Protein AF-A0A699H5B3-F1 (afdb_monomer_lite)

Sequence (79 aa):
MESKFVALAAAGNVATLAKAYSQMYNGKSRHLGVRHSMIRELIMNEAVSIEFMRLQQNLADHLTKGLARDLVIKSAEGM

Secondary structure (DSSP, 8-state):
----EEE-----SHHHHHHHH-S---S--TTTHHHHHHHHHHHHTTSEEE----GGG-HHHHHHS---HHHHHHHHTT-

pLDDT: mean 70.07, std 9.63, range [44.09, 85.75]

Foldseek 3Di:
DLPQDEDLDPCLDVVVVCLLPDPPDPCPDPVCNVVNVVSNVCVVVSSYDYDDDHPVPRVVNCVVDDHDPVVVVVVVVVD

Structure (mmCIF, N/CA/C/O backbone):
data_AF-A0A699H5B3-F1
#
_entry.id   AF-A0A699H5B3-F1
#
loop_
_atom_site.group_PDB
_atom_site.id
_atom_site.type_symbol
_atom_site.label_atom_id
_atom_site.label_alt_id
_atom_site.label_comp_id
_atom_site.label_asym_id
_atom_site.label_entity_id
_atom_site.label_seq_id
_atom_site.pdbx_PDB_ins_code
_atom_site.Cartn_x
_atom_site.Cartn_y
_atom_site.Cartn_z
_atom_site.occupancy
_atom_site.B_iso_or_equiv
_atom_site.auth_seq_id
_atom_site.auth_comp_id
_atom_site.auth_asym_id
_atom_site.auth_atom_id
_atom_site.pdbx_PDB_model_num
ATOM 1 N N . MET A 1 1 ? -3.037 -14.420 19.985 1.00 44.81 1 MET A N 1
ATOM 2 C CA . MET A 1 1 ? -1.943 -14.336 18.998 1.00 44.81 1 MET A CA 1
ATOM 3 C C . MET A 1 1 ? -2.552 -13.664 17.780 1.00 44.81 1 MET A C 1
ATOM 5 O O . MET A 1 1 ? -3.096 -14.342 16.924 1.00 44.81 1 MET A O 1
ATOM 9 N N . GLU A 1 2 ? -2.635 -12.334 17.795 1.00 44.09 2 GLU A N 1
ATOM 10 C CA . GLU A 1 2 ? -3.186 -11.599 16.655 1.00 44.09 2 GLU A CA 1
ATOM 11 C C . GLU A 1 2 ? -2.108 -11.512 15.582 1.00 44.09 2 GLU A C 1
ATOM 13 O O . GLU A 1 2 ? -1.204 -10.679 15.638 1.00 44.09 2 GLU A O 1
ATOM 18 N N . SER A 1 3 ? -2.150 -12.449 14.644 1.00 44.16 3 SER A N 1
ATOM 19 C CA . SER A 1 3 ? -1.301 -12.420 13.462 1.00 44.16 3 SER A CA 1
ATOM 20 C C . SER A 1 3 ? -1.820 -11.328 12.529 1.00 44.16 3 SER A C 1
ATOM 22 O O . SER A 1 3 ? -2.675 -11.579 11.684 1.00 44.16 3 SER A O 1
ATOM 24 N N . LYS A 1 4 ? -1.332 -10.096 12.704 1.00 49.47 4 LYS A N 1
ATOM 25 C CA . LYS A 1 4 ? -1.558 -9.013 11.741 1.00 49.47 4 LYS A CA 1
ATOM 26 C C . LYS A 1 4 ? -0.825 -9.366 10.446 1.00 49.47 4 LYS A C 1
ATOM 28 O O . LYS A 1 4 ? 0.389 -9.572 10.458 1.00 49.47 4 LYS A O 1
ATOM 33 N N . PHE A 1 5 ? -1.550 -9.470 9.334 1.00 49.34 5 PHE A N 1
ATOM 34 C CA . PHE A 1 5 ? -0.940 -9.727 8.033 1.00 49.34 5 PHE A CA 1
ATOM 35 C C . PHE A 1 5 ? -0.321 -8.421 7.524 1.00 49.34 5 PHE A C 1
ATOM 37 O O . PHE A 1 5 ? -1.020 -7.450 7.252 1.00 49.34 5 PHE A O 1
ATOM 44 N N . VAL A 1 6 ? 1.004 -8.353 7.404 1.00 51.53 6 VAL A N 1
ATOM 45 C CA . VAL A 1 6 ? 1.663 -7.195 6.781 1.00 51.53 6 VAL A CA 1
ATOM 46 C C . VAL A 1 6 ? 1.482 -7.323 5.273 1.00 51.53 6 VAL A C 1
ATOM 48 O O . VAL A 1 6 ? 2.050 -8.222 4.651 1.00 51.53 6 VAL A O 1
ATOM 51 N N . ALA A 1 7 ? 0.678 -6.451 4.664 1.00 53.56 7 ALA A N 1
ATOM 52 C CA . ALA A 1 7 ? 0.634 -6.392 3.211 1.00 53.56 7 ALA A CA 1
ATOM 53 C C . ALA A 1 7 ? 1.821 -5.556 2.742 1.00 53.56 7 ALA A C 1
ATOM 55 O O . ALA A 1 7 ? 1.868 -4.343 2.955 1.00 53.56 7 ALA A O 1
ATOM 56 N N . LEU A 1 8 ? 2.764 -6.205 2.057 1.00 51.22 8 LEU A N 1
ATOM 57 C CA . LEU A 1 8 ? 3.811 -5.523 1.306 1.00 51.22 8 LEU A CA 1
ATOM 58 C C . LEU A 1 8 ? 3.168 -4.836 0.096 1.00 51.22 8 LEU A C 1
ATOM 60 O O . LEU A 1 8 ? 3.157 -5.350 -1.023 1.00 51.22 8 LEU A O 1
ATOM 64 N N . ALA A 1 9 ? 2.560 -3.675 0.324 1.00 53.97 9 ALA A N 1
ATOM 65 C CA . ALA A 1 9 ? 2.126 -2.825 -0.763 1.00 53.97 9 ALA A CA 1
ATOM 66 C C . ALA A 1 9 ? 3.387 -2.258 -1.420 1.00 53.97 9 ALA A C 1
ATOM 68 O O . ALA A 1 9 ? 4.167 -1.560 -0.775 1.00 53.97 9 ALA A O 1
ATOM 69 N N .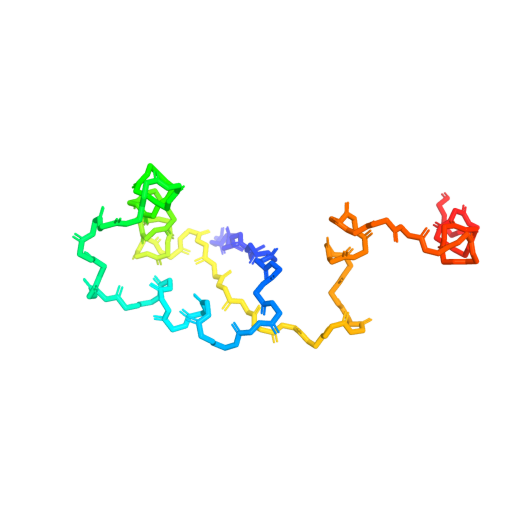 ALA A 1 10 ? 3.569 -2.514 -2.717 1.00 54.84 10 ALA A N 1
ATOM 70 C CA . ALA A 1 10 ? 4.616 -1.913 -3.542 1.00 54.84 10 ALA A CA 1
ATOM 71 C C . ALA A 1 10 ? 4.382 -0.404 -3.771 1.00 54.84 10 ALA A C 1
ATOM 73 O O . ALA A 1 10 ? 4.477 0.110 -4.886 1.00 54.84 10 ALA A O 1
ATOM 74 N N . ALA A 1 11 ? 4.025 0.329 -2.717 1.00 55.94 11 ALA A N 1
ATOM 75 C CA . ALA A 1 11 ? 3.899 1.768 -2.712 1.00 55.94 11 ALA A CA 1
ATOM 76 C C . ALA A 1 11 ? 5.306 2.367 -2.794 1.00 55.94 11 ALA A C 1
ATOM 78 O O . ALA A 1 11 ? 5.840 2.887 -1.822 1.00 55.94 11 ALA A O 1
ATOM 79 N N . GLY A 1 12 ? 5.898 2.345 -3.989 1.00 57.34 12 GLY A N 1
ATOM 80 C CA . GLY A 1 12 ? 7.157 3.032 -4.288 1.00 57.34 12 GLY A CA 1
ATOM 81 C C . GLY A 1 12 ? 7.083 4.558 -4.123 1.00 57.34 12 GLY A C 1
ATOM 82 O O . GLY A 1 12 ? 8.045 5.251 -4.430 1.00 57.34 12 GLY A O 1
ATOM 83 N N . ASN A 1 13 ? 5.947 5.095 -3.661 1.00 63.25 13 ASN A N 1
ATOM 84 C CA . ASN A 1 13 ? 5.719 6.507 -3.406 1.00 63.25 13 ASN A CA 1
ATOM 85 C C . ASN A 1 13 ? 4.829 6.704 -2.163 1.00 63.25 13 ASN A C 1
ATOM 87 O O . ASN A 1 13 ? 3.735 6.140 -2.067 1.00 63.25 13 ASN A O 1
ATOM 91 N N . VAL A 1 14 ? 5.269 7.589 -1.266 1.00 68.00 14 VAL A N 1
ATOM 92 C CA . VAL A 1 14 ? 4.549 8.070 -0.073 1.00 68.00 14 VAL A CA 1
ATOM 93 C C . VAL A 1 14 ? 3.141 8.582 -0.409 1.00 68.00 14 VAL A C 1
ATOM 95 O O . VAL A 1 14 ? 2.217 8.428 0.386 1.00 68.00 14 VAL A O 1
ATOM 98 N N . ALA A 1 15 ? 2.924 9.117 -1.614 1.00 71.56 15 ALA A N 1
ATOM 99 C CA . ALA A 1 15 ? 1.605 9.568 -2.061 1.00 71.56 15 ALA A CA 1
ATOM 100 C C . ALA A 1 15 ? 0.558 8.436 -2.127 1.00 71.56 15 ALA A C 1
ATOM 102 O O . ALA A 1 15 ? -0.631 8.676 -1.912 1.00 71.56 15 ALA A O 1
ATOM 103 N N . THR A 1 16 ? 0.978 7.202 -2.418 1.00 72.44 16 THR A N 1
ATOM 104 C CA . THR A 1 16 ? 0.083 6.035 -2.443 1.00 72.44 16 THR A CA 1
ATOM 105 C C . THR A 1 16 ? -0.290 5.606 -1.028 1.00 72.44 16 THR A C 1
ATOM 107 O O . THR A 1 16 ? -1.449 5.281 -0.778 1.00 72.44 16 THR A O 1
ATOM 110 N N . LEU A 1 17 ? 0.663 5.689 -0.093 1.00 75.62 17 LEU A N 1
ATOM 111 C CA . LEU A 1 17 ? 0.430 5.447 1.330 1.00 75.62 17 LEU A CA 1
ATOM 112 C C . LEU A 1 17 ? -0.575 6.460 1.887 1.00 75.62 17 LEU A C 1
ATOM 114 O O . LEU A 1 17 ? -1.603 6.080 2.442 1.00 75.62 17 LEU A O 1
ATOM 118 N N . ALA A 1 18 ? -0.334 7.750 1.635 1.00 76.75 18 ALA A N 1
ATOM 119 C CA . ALA A 1 18 ? -1.240 8.819 2.036 1.00 76.75 18 ALA A CA 1
ATOM 120 C C . ALA A 1 18 ? -2.658 8.594 1.492 1.00 76.75 18 ALA A C 1
ATOM 122 O O . ALA A 1 18 ? -3.621 8.785 2.222 1.00 76.75 18 ALA A O 1
ATOM 123 N N . LYS A 1 19 ? -2.805 8.113 0.250 1.00 76.50 19 LYS A N 1
ATOM 124 C CA . LYS A 1 19 ? -4.115 7.779 -0.334 1.00 76.50 19 LYS A CA 1
ATOM 125 C C . LYS A 1 19 ? -4.799 6.585 0.331 1.00 76.50 19 LYS A C 1
ATOM 127 O O . LYS A 1 19 ? -6.018 6.616 0.464 1.00 76.50 19 LYS A O 1
ATOM 132 N N . ALA A 1 20 ? -4.049 5.556 0.725 1.00 73.62 20 ALA A N 1
ATOM 133 C CA . ALA A 1 20 ? -4.593 4.383 1.412 1.00 73.62 20 ALA A CA 1
ATOM 134 C C . ALA A 1 20 ? -5.129 4.731 2.811 1.00 73.62 20 ALA A C 1
ATOM 136 O O . ALA A 1 20 ? -6.180 4.227 3.200 1.00 73.62 20 ALA A O 1
ATOM 137 N N . TYR A 1 21 ? -4.448 5.638 3.520 1.00 76.38 21 TYR A N 1
ATOM 138 C CA . TYR A 1 21 ? -4.884 6.133 4.830 1.00 76.38 21 TYR A CA 1
ATOM 139 C C . TYR A 1 21 ? -5.883 7.296 4.753 1.00 76.38 21 TYR A C 1
ATOM 141 O O . TYR A 1 21 ? -6.645 7.524 5.693 1.00 76.38 21 TYR A O 1
ATOM 149 N N . SER A 1 22 ? -5.905 8.053 3.653 1.00 75.38 22 SER A N 1
ATOM 150 C CA . SER A 1 22 ? -6.803 9.199 3.516 1.00 75.38 22 SER A CA 1
ATOM 151 C C . SER A 1 22 ? -8.254 8.753 3.377 1.00 75.38 22 SER A C 1
ATOM 153 O O . SER A 1 22 ? -8.588 7.894 2.564 1.00 75.38 22 SER A O 1
ATOM 155 N N . GLN A 1 23 ? -9.148 9.420 4.105 1.00 69.94 23 GLN A N 1
ATOM 156 C CA . GLN A 1 23 ? -10.590 9.251 3.916 1.00 69.94 23 GLN A CA 1
ATOM 157 C C . GLN A 1 23 ? -11.115 10.011 2.684 1.00 69.94 23 GLN A C 1
ATOM 159 O O . GLN A 1 23 ? -12.264 9.843 2.293 1.00 69.94 23 GLN A O 1
ATOM 164 N N . MET A 1 24 ? -10.277 10.843 2.056 1.00 70.56 24 MET A N 1
ATOM 165 C CA . MET A 1 24 ? -10.654 11.786 0.998 1.00 70.56 24 MET A CA 1
ATOM 166 C C . MET A 1 24 ? -10.662 11.168 -0.413 1.00 70.56 24 MET A C 1
ATOM 168 O O . MET A 1 24 ? -10.392 11.854 -1.403 1.00 70.56 24 MET A O 1
ATOM 172 N N . TYR A 1 25 ? -10.964 9.875 -0.542 1.00 72.56 25 TYR A N 1
ATOM 173 C CA . TYR A 1 25 ? -11.150 9.259 -1.853 1.00 72.56 25 TYR A CA 1
ATOM 174 C C . TYR A 1 25 ? -12.537 9.595 -2.409 1.00 72.56 25 TYR A C 1
ATOM 176 O O . TYR A 1 25 ? -13.560 9.163 -1.891 1.00 72.56 25 TYR A O 1
ATOM 184 N N . ASN A 1 26 ? -12.577 10.357 -3.501 1.00 74.94 26 ASN A N 1
ATOM 185 C CA . ASN A 1 26 ? -13.822 10.852 -4.099 1.00 74.94 26 ASN A CA 1
ATOM 186 C C . ASN A 1 26 ? -14.426 9.925 -5.172 1.00 74.94 26 ASN A C 1
ATOM 188 O O . ASN A 1 26 ? -15.307 10.354 -5.914 1.00 74.94 26 ASN A O 1
ATOM 192 N N . GLY A 1 27 ? -13.922 8.696 -5.328 1.00 71.56 27 GLY A N 1
ATOM 193 C CA . GLY A 1 27 ? -14.460 7.742 -6.305 1.00 71.56 27 GLY A CA 1
ATOM 194 C C . GLY A 1 27 ? -14.125 8.024 -7.775 1.00 71.56 27 GLY A C 1
ATOM 195 O O . GLY A 1 27 ? -14.468 7.211 -8.628 1.00 71.56 27 GLY A O 1
ATOM 196 N N . LYS A 1 28 ? -13.436 9.126 -8.110 1.00 78.88 28 LYS A N 1
ATOM 197 C CA . LYS A 1 28 ? -13.274 9.567 -9.511 1.00 78.88 28 LYS A CA 1
ATOM 198 C C . LYS A 1 28 ? -12.298 8.730 -10.344 1.00 78.88 28 LYS A C 1
ATOM 200 O O . LYS A 1 28 ? -12.273 8.873 -11.564 1.00 78.88 28 LYS A O 1
ATOM 205 N N . SER A 1 29 ? -11.496 7.851 -9.739 1.00 72.75 29 SER A N 1
ATOM 206 C CA . SER A 1 29 ? -10.590 6.978 -10.495 1.00 72.75 29 S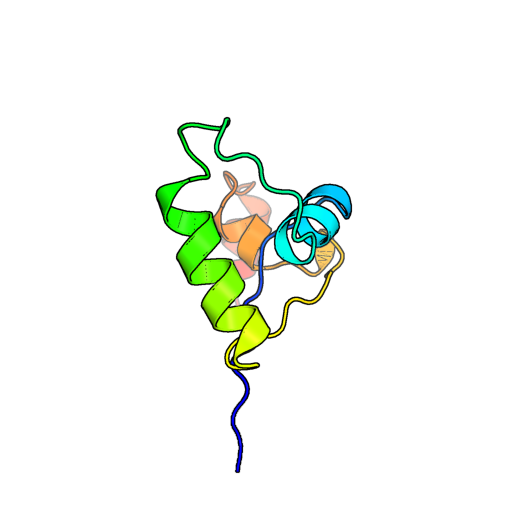ER A CA 1
ATOM 207 C C . SER A 1 29 ? -11.205 5.602 -10.747 1.00 72.75 29 SER A C 1
ATOM 209 O O . SER A 1 29 ? -11.314 4.775 -9.840 1.00 72.75 29 SER A O 1
ATOM 211 N N . ARG A 1 30 ? -11.524 5.337 -12.018 1.00 70.44 30 ARG A N 1
ATOM 212 C CA . ARG A 1 30 ? -12.155 4.097 -12.500 1.00 70.44 30 ARG A CA 1
ATOM 213 C C . ARG A 1 30 ? -11.465 2.815 -12.011 1.00 70.44 30 ARG A C 1
ATOM 215 O O . ARG A 1 30 ? -12.143 1.863 -11.652 1.00 70.44 30 ARG A O 1
ATOM 222 N N . HIS A 1 31 ? -10.133 2.792 -11.965 1.00 70.38 31 HIS A N 1
ATOM 223 C CA . HIS A 1 31 ? -9.371 1.595 -11.583 1.00 70.38 31 HIS A CA 1
ATOM 224 C C . HIS A 1 31 ? -9.218 1.404 -10.067 1.00 70.38 31 HIS A C 1
ATOM 226 O O . HIS A 1 31 ? -8.993 0.285 -9.613 1.00 70.38 31 HIS A O 1
ATOM 232 N N . LEU A 1 32 ? -9.344 2.476 -9.280 1.00 69.69 32 LEU A N 1
ATOM 233 C CA . LEU A 1 32 ? -9.128 2.431 -7.832 1.00 69.69 32 LEU A CA 1
ATOM 234 C C . LEU A 1 32 ? -10.425 2.140 -7.064 1.00 69.69 32 LEU A C 1
ATOM 236 O O . LEU A 1 32 ? -10.356 1.620 -5.960 1.00 69.69 32 LEU A O 1
ATOM 240 N N . GLY A 1 33 ? -11.597 2.429 -7.644 1.00 69.19 33 GLY A N 1
ATOM 241 C CA . GLY A 1 33 ? -12.889 2.359 -6.949 1.00 69.19 33 GLY A CA 1
ATOM 242 C C . GLY A 1 33 ? -13.203 1.004 -6.313 1.00 69.19 33 GLY A C 1
ATOM 243 O O . GLY A 1 33 ? -13.553 0.959 -5.141 1.00 69.19 33 GLY A O 1
ATOM 244 N N . VAL A 1 34 ? -13.012 -0.093 -7.052 1.00 69.25 34 VAL A N 1
ATOM 245 C CA . VAL A 1 34 ? -13.342 -1.447 -6.565 1.00 69.25 34 VAL A CA 1
ATOM 246 C C . VAL A 1 34 ? -12.381 -1.911 -5.469 1.00 69.25 34 VAL A C 1
ATOM 248 O O . VAL A 1 34 ? -12.783 -2.575 -4.524 1.00 69.25 34 VAL A O 1
ATOM 251 N N . ARG A 1 35 ? -11.096 -1.563 -5.585 1.00 75.00 35 ARG A N 1
ATOM 252 C CA . ARG A 1 35 ? -10.060 -2.047 -4.660 1.00 75.00 35 ARG A CA 1
ATOM 253 C C . ARG A 1 35 ? -9.932 -1.166 -3.421 1.00 75.00 35 ARG A C 1
ATOM 255 O O . ARG A 1 35 ? -9.504 -1.646 -2.380 1.00 75.00 35 ARG A O 1
ATOM 262 N N . HIS A 1 36 ? -10.290 0.113 -3.522 1.00 78.50 36 HIS A N 1
ATOM 263 C CA . HIS A 1 36 ? -10.081 1.077 -2.448 1.00 78.50 36 HIS A CA 1
ATOM 264 C C . HIS A 1 36 ? -10.964 0.809 -1.226 1.00 78.50 36 HIS A C 1
ATOM 266 O O . HIS A 1 36 ? -10.451 0.880 -0.114 1.00 78.50 36 HIS A O 1
ATOM 272 N N . SER A 1 37 ? -12.249 0.468 -1.404 1.00 78.44 37 SER A N 1
ATOM 273 C CA . SER A 1 37 ? -13.140 0.158 -0.273 1.00 78.44 37 SER A CA 1
ATOM 274 C C . SER A 1 37 ? -12.631 -1.043 0.524 1.00 78.44 37 SER A C 1
ATOM 276 O O . SER A 1 37 ? -12.451 -0.937 1.731 1.00 78.44 37 SER A O 1
ATOM 278 N N . MET A 1 38 ? -12.297 -2.130 -0.173 1.00 81.00 38 MET A N 1
ATOM 279 C CA . MET A 1 38 ? -11.760 -3.353 0.421 1.00 81.00 38 MET A CA 1
ATOM 280 C C . MET A 1 38 ? -10.420 -3.112 1.129 1.00 81.00 38 MET A C 1
ATOM 282 O O . MET A 1 38 ? -10.250 -3.508 2.275 1.00 81.00 38 MET A O 1
ATOM 286 N N . ILE A 1 39 ? -9.466 -2.433 0.482 1.00 78.56 39 ILE A N 1
ATOM 287 C CA . ILE A 1 39 ? -8.160 -2.134 1.095 1.00 78.56 39 ILE A CA 1
ATOM 288 C C . ILE A 1 39 ? -8.336 -1.258 2.339 1.00 78.56 39 ILE A C 1
ATOM 290 O O . ILE A 1 39 ? -7.716 -1.518 3.366 1.00 78.56 39 ILE A O 1
ATOM 294 N N . ARG A 1 40 ? -9.202 -0.243 2.273 1.00 80.31 40 ARG A N 1
ATOM 295 C CA . ARG A 1 40 ? -9.482 0.628 3.415 1.00 80.31 40 ARG A CA 1
ATOM 296 C C . ARG A 1 40 ? -10.115 -0.146 4.566 1.00 80.31 40 ARG A C 1
ATOM 298 O O . ARG A 1 40 ? -9.726 0.064 5.706 1.00 80.31 40 ARG A O 1
ATOM 305 N N . GLU A 1 41 ? -11.064 -1.030 4.284 1.00 83.75 41 GLU A N 1
ATOM 306 C CA . GLU A 1 41 ? -11.696 -1.881 5.293 1.00 83.75 41 GLU A CA 1
ATOM 307 C C . GLU A 1 41 ? -10.681 -2.817 5.964 1.00 83.75 41 GLU A C 1
ATOM 309 O O . GLU A 1 41 ? -10.675 -2.940 7.186 1.00 83.75 41 GLU A O 1
ATOM 314 N N . LEU A 1 42 ? -9.751 -3.391 5.197 1.00 84.12 42 LEU A N 1
ATOM 315 C CA . LEU A 1 42 ? -8.667 -4.220 5.735 1.00 84.12 42 LEU A CA 1
ATOM 316 C C . LEU A 1 42 ? -7.707 -3.437 6.645 1.00 84.12 42 LEU A C 1
ATOM 318 O O . LEU A 1 42 ? -7.273 -3.965 7.666 1.00 84.12 42 LEU A O 1
ATOM 322 N N . ILE A 1 43 ? -7.394 -2.184 6.302 1.00 81.44 43 ILE A N 1
ATOM 323 C CA . ILE A 1 43 ? -6.553 -1.309 7.137 1.00 81.44 43 ILE A CA 1
ATOM 324 C C . ILE A 1 43 ? -7.306 -0.882 8.405 1.00 81.44 43 ILE A C 1
ATOM 326 O O . ILE A 1 43 ? -6.745 -0.921 9.495 1.00 81.44 43 ILE A O 1
ATOM 330 N N . MET A 1 44 ? -8.575 -0.478 8.276 1.00 81.75 44 MET A N 1
ATOM 331 C CA . MET A 1 44 ? -9.396 0.008 9.395 1.00 81.75 44 MET A CA 1
ATOM 332 C C . MET A 1 44 ? -9.690 -1.081 10.428 1.00 81.75 44 MET A C 1
ATOM 334 O O . MET A 1 44 ? -9.751 -0.782 11.614 1.00 81.75 44 MET A O 1
ATOM 338 N N . ASN A 1 45 ? -9.850 -2.328 9.984 1.00 85.75 45 ASN A N 1
ATOM 339 C CA . ASN A 1 45 ? -10.011 -3.483 10.867 1.00 85.75 45 ASN A CA 1
ATOM 340 C C . ASN A 1 45 ? -8.672 -4.005 11.418 1.00 85.75 45 ASN A C 1
ATOM 342 O O . ASN A 1 45 ? -8.635 -5.091 11.987 1.00 85.75 45 ASN A O 1
ATOM 346 N N . GLU A 1 46 ? -7.565 -3.286 11.188 1.00 80.00 46 GLU A N 1
ATOM 347 C CA . GLU A 1 46 ? -6.193 -3.672 11.552 1.00 80.00 46 GLU A CA 1
ATOM 348 C C . GLU A 1 46 ? -5.758 -5.062 11.050 1.00 80.00 46 GLU A C 1
ATOM 350 O O . GLU A 1 46 ? -4.730 -5.595 11.473 1.00 80.00 46 GLU A O 1
ATOM 355 N N . ALA A 1 47 ? -6.511 -5.636 10.107 1.00 81.88 47 ALA A N 1
ATOM 356 C CA . ALA A 1 47 ? -6.218 -6.920 9.487 1.00 81.88 47 ALA A CA 1
ATOM 357 C C . ALA A 1 47 ? -4.962 -6.831 8.612 1.00 81.88 47 ALA A C 1
ATOM 359 O O . ALA A 1 47 ? -4.250 -7.824 8.444 1.00 81.88 47 ALA A O 1
ATOM 360 N N . VAL A 1 48 ? -4.693 -5.633 8.075 1.00 77.00 48 VAL A N 1
ATOM 361 C CA . VAL A 1 48 ? -3.539 -5.330 7.235 1.00 77.00 48 VAL A CA 1
ATOM 362 C C . VAL A 1 48 ? -2.804 -4.078 7.715 1.00 77.00 48 VAL A C 1
ATOM 364 O O . VAL A 1 48 ? -3.396 -3.007 7.823 1.00 77.00 48 VAL A O 1
ATOM 367 N N . SER A 1 49 ? -1.489 -4.198 7.923 1.00 73.88 49 SER A N 1
ATOM 368 C CA . SER A 1 49 ? -0.583 -3.052 8.107 1.00 73.88 49 SER A CA 1
ATOM 369 C C . SER A 1 49 ? 0.132 -2.722 6.796 1.00 73.88 49 SER A C 1
ATOM 371 O O . SER A 1 49 ? 0.512 -3.638 6.061 1.00 73.88 49 SER A O 1
ATOM 373 N N . ILE A 1 50 ? 0.320 -1.430 6.506 1.00 72.62 50 ILE A N 1
ATOM 374 C CA . ILE A 1 50 ? 1.089 -0.962 5.349 1.00 72.62 50 ILE A CA 1
ATOM 375 C C . ILE A 1 50 ? 2.378 -0.313 5.838 1.00 72.62 50 ILE A C 1
ATOM 377 O O . ILE A 1 50 ? 2.353 0.714 6.512 1.00 72.62 50 ILE A O 1
ATOM 381 N N . GLU A 1 51 ? 3.507 -0.869 5.412 1.00 74.19 51 GLU A N 1
ATOM 382 C CA . GLU A 1 51 ? 4.828 -0.317 5.688 1.00 74.19 51 GLU A CA 1
ATOM 383 C C . GLU A 1 51 ? 5.500 0.159 4.402 1.00 74.19 51 GLU A C 1
ATOM 385 O O . GLU A 1 51 ? 5.425 -0.480 3.350 1.00 74.19 51 GLU A O 1
ATOM 390 N N . PHE A 1 52 ? 6.172 1.308 4.484 1.00 71.00 52 PHE A N 1
ATOM 391 C CA . PHE A 1 52 ? 6.994 1.801 3.389 1.00 71.00 52 PHE A CA 1
ATOM 392 C C . PHE A 1 52 ? 8.382 1.161 3.462 1.00 71.00 52 PHE A C 1
ATOM 394 O O . PHE A 1 52 ? 9.190 1.508 4.324 1.00 71.00 52 PHE A O 1
ATOM 401 N N . MET A 1 53 ? 8.674 0.263 2.522 1.00 70.81 53 MET A N 1
ATOM 402 C CA . MET A 1 53 ? 10.017 -0.278 2.326 1.00 70.81 53 MET A CA 1
ATOM 403 C C . MET A 1 53 ? 10.731 0.456 1.194 1.00 70.81 53 MET A C 1
ATOM 405 O O . MET A 1 53 ? 10.145 0.784 0.159 1.00 70.81 53 MET A O 1
ATOM 409 N N . ARG A 1 54 ? 12.034 0.690 1.373 1.00 72.81 54 ARG A N 1
ATOM 410 C CA . ARG A 1 54 ? 12.876 1.237 0.303 1.00 72.81 54 ARG A CA 1
ATOM 411 C C . ARG A 1 54 ? 12.850 0.292 -0.896 1.00 72.81 54 ARG A C 1
ATOM 413 O O . ARG A 1 54 ? 12.850 -0.920 -0.721 1.00 72.81 54 ARG A O 1
ATOM 420 N N . LEU A 1 55 ? 12.913 0.850 -2.106 1.00 68.94 55 LEU A N 1
ATOM 421 C CA . LEU A 1 55 ? 12.843 0.100 -3.366 1.00 68.94 55 LEU A CA 1
ATOM 422 C C . LEU A 1 55 ? 13.796 -1.106 -3.413 1.00 68.94 55 LEU A C 1
ATOM 424 O O . LEU A 1 55 ? 13.385 -2.195 -3.781 1.00 68.94 55 LEU A O 1
ATOM 428 N N . GLN A 1 56 ? 15.041 -0.927 -2.959 1.00 69.44 56 GLN A N 1
ATOM 429 C CA . GLN A 1 56 ? 16.055 -1.991 -2.909 1.00 69.44 56 GLN A CA 1
ATOM 430 C C . GLN A 1 56 ? 15.698 -3.152 -1.968 1.00 69.44 56 GLN A C 1
ATOM 432 O O . GLN A 1 56 ? 16.248 -4.238 -2.105 1.00 69.44 56 GLN A O 1
ATOM 437 N N . GLN A 1 57 ? 14.812 -2.922 -1.001 1.00 69.75 57 GLN A N 1
ATOM 438 C CA . GLN A 1 57 ? 14.333 -3.927 -0.052 1.00 69.75 57 GLN A CA 1
ATOM 439 C C . GLN A 1 57 ? 12.932 -4.441 -0.415 1.00 69.75 57 G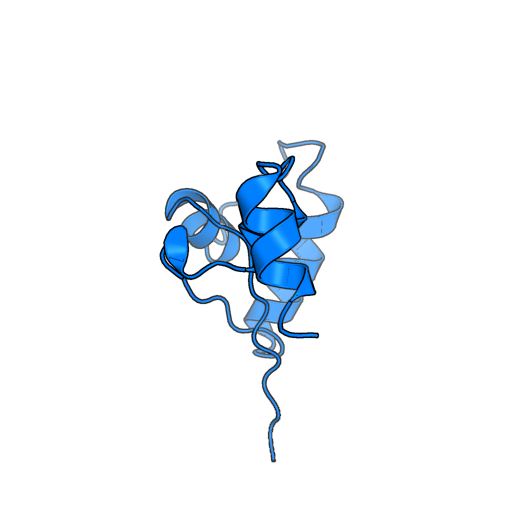LN A C 1
ATOM 441 O O . GL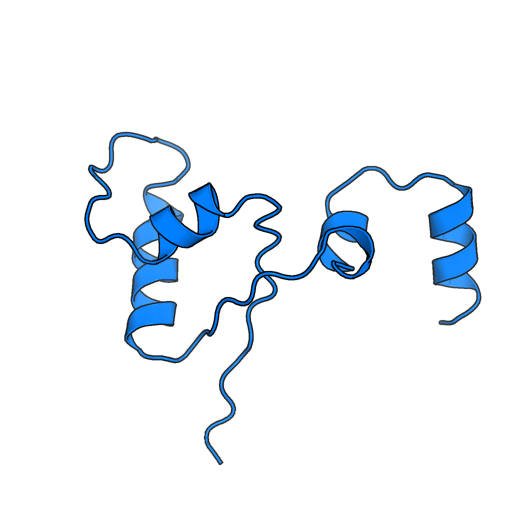N A 1 57 ? 12.414 -5.333 0.251 1.00 69.75 57 GLN A O 1
ATOM 446 N N . ASN A 1 58 ? 12.308 -3.892 -1.462 1.00 71.12 58 ASN A N 1
ATOM 447 C CA . ASN A 1 58 ? 10.967 -4.267 -1.878 1.00 71.12 58 ASN A CA 1
ATOM 448 C C . ASN A 1 58 ? 11.022 -5.428 -2.880 1.00 71.12 58 ASN A C 1
ATOM 450 O O . ASN A 1 58 ? 10.976 -5.229 -4.094 1.00 71.12 58 ASN A O 1
ATOM 454 N N . LEU A 1 59 ? 11.076 -6.657 -2.362 1.00 70.75 59 LEU A N 1
ATOM 455 C CA . LEU A 1 59 ? 11.075 -7.871 -3.183 1.00 70.75 59 LEU A CA 1
ATOM 456 C C . LEU A 1 59 ? 9.831 -7.975 -4.088 1.00 70.75 59 LEU A C 1
ATOM 458 O O . LEU A 1 59 ? 9.912 -8.518 -5.182 1.00 70.75 59 LEU A O 1
ATOM 462 N N . ALA A 1 60 ? 8.686 -7.410 -3.690 1.00 72.56 60 ALA A N 1
ATOM 463 C CA . ALA A 1 60 ? 7.492 -7.400 -4.538 1.00 72.56 60 ALA A CA 1
ATOM 464 C C . ALA A 1 60 ? 7.630 -6.471 -5.761 1.00 72.56 60 ALA A C 1
ATOM 466 O O . ALA A 1 60 ? 6.997 -6.711 -6.792 1.00 72.56 60 ALA A O 1
ATOM 467 N N . ASP A 1 61 ? 8.468 -5.433 -5.691 1.00 72.31 61 ASP A N 1
ATOM 468 C CA . ASP A 1 61 ? 8.750 -4.562 -6.840 1.00 72.31 61 ASP A CA 1
ATOM 469 C C . ASP A 1 61 ? 9.509 -5.320 -7.937 1.00 72.31 61 ASP A C 1
ATOM 471 O O . ASP A 1 61 ? 9.191 -5.201 -9.119 1.00 72.31 61 ASP A O 1
ATOM 475 N N . HIS A 1 62 ? 10.436 -6.193 -7.533 1.00 71.75 62 HIS A N 1
ATOM 476 C CA . HIS A 1 62 ? 11.117 -7.133 -8.423 1.00 71.75 62 HIS A CA 1
ATOM 477 C C . HIS A 1 62 ? 10.130 -8.077 -9.127 1.00 71.75 62 HIS A C 1
ATOM 479 O O . HIS A 1 62 ? 10.296 -8.369 -10.303 1.00 71.75 62 HIS A O 1
ATOM 485 N N . LEU A 1 63 ? 9.063 -8.503 -8.450 1.00 71.25 63 LEU A N 1
ATOM 486 C CA . LEU A 1 63 ? 8.055 -9.407 -9.021 1.00 71.25 63 LEU A CA 1
ATOM 487 C C . LEU A 1 63 ? 7.031 -8.710 -9.929 1.00 71.25 63 LEU A C 1
ATOM 489 O O . LEU A 1 63 ? 6.356 -9.370 -10.715 1.00 71.25 63 LEU A O 1
ATOM 493 N N . THR A 1 64 ? 6.882 -7.390 -9.817 1.00 71.75 64 THR A N 1
ATOM 494 C CA . THR A 1 64 ? 5.908 -6.607 -10.602 1.00 71.75 64 THR A CA 1
ATOM 495 C C . THR A 1 64 ? 6.538 -5.877 -11.785 1.00 71.75 64 THR A C 1
ATOM 497 O O . THR A 1 64 ? 5.818 -5.404 -12.669 1.00 71.75 64 THR A O 1
ATOM 500 N N . LYS A 1 65 ? 7.872 -5.814 -11.839 1.00 7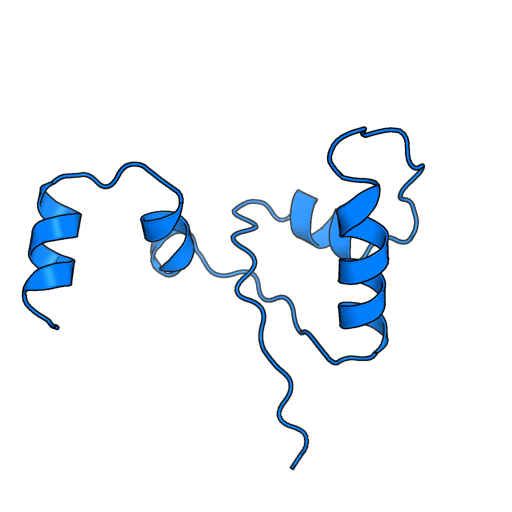3.12 65 LYS A N 1
ATOM 501 C CA . LYS A 1 65 ? 8.641 -5.260 -12.956 1.00 73.12 65 LYS A CA 1
ATOM 502 C C . LYS A 1 65 ? 9.276 -6.369 -13.788 1.00 73.12 65 LYS A C 1
ATOM 504 O O . LYS A 1 65 ? 9.544 -7.463 -13.307 1.00 73.12 65 LYS A O 1
ATOM 509 N N . GLY A 1 66 ? 9.558 -6.064 -15.053 1.00 66.88 66 GLY A N 1
ATOM 510 C CA . GLY A 1 66 ? 10.430 -6.908 -15.865 1.00 66.88 66 GLY A CA 1
ATOM 511 C C . GLY A 1 66 ? 11.822 -6.929 -15.241 1.00 66.88 66 GLY A C 1
ATOM 512 O O . GLY A 1 66 ? 12.501 -5.904 -15.222 1.00 66.88 66 GLY A O 1
ATOM 513 N N . LEU A 1 67 ? 12.220 -8.073 -14.691 1.00 71.25 67 LEU A N 1
ATOM 514 C CA . LEU A 1 67 ? 13.519 -8.225 -14.054 1.00 71.25 67 LEU A CA 1
ATOM 515 C C . LEU A 1 67 ? 14.649 -8.171 -15.079 1.00 71.25 67 LEU A C 1
ATOM 517 O O . LEU A 1 67 ? 14.592 -8.811 -16.131 1.00 71.25 67 LEU A O 1
ATOM 521 N N . ALA A 1 68 ? 15.707 -7.437 -14.740 1.00 73.62 68 ALA A N 1
ATOM 522 C CA . ALA A 1 68 ? 16.972 -7.564 -15.442 1.00 73.62 68 ALA A CA 1
ATOM 523 C C . ALA A 1 68 ? 17.506 -8.996 -15.245 1.00 73.62 68 ALA A C 1
ATOM 525 O O . ALA A 1 68 ? 17.348 -9.595 -14.177 1.00 73.62 68 ALA A O 1
ATOM 526 N N . ARG A 1 69 ? 18.071 -9.581 -16.308 1.00 76.44 69 ARG A N 1
ATOM 527 C CA . ARG A 1 69 ? 18.412 -11.016 -16.362 1.00 76.44 69 ARG A CA 1
ATOM 528 C C . ARG A 1 69 ? 19.358 -11.445 -15.236 1.00 76.44 69 ARG A C 1
ATOM 530 O O . ARG A 1 69 ? 19.234 -12.552 -14.728 1.00 76.44 69 ARG A O 1
ATOM 537 N N . ASP A 1 70 ? 20.265 -10.567 -14.838 1.00 77.81 70 ASP A N 1
ATOM 538 C CA . ASP A 1 70 ? 21.220 -10.761 -13.747 1.00 77.81 70 ASP A CA 1
ATOM 539 C C . ASP A 1 70 ? 20.540 -10.923 -12.379 1.00 77.81 70 ASP A C 1
ATOM 541 O O . ASP A 1 70 ? 20.964 -11.748 -11.569 1.00 77.81 70 ASP A O 1
ATOM 545 N N . LEU A 1 71 ? 19.457 -10.183 -12.133 1.00 72.88 71 LEU A N 1
ATOM 546 C CA . LEU A 1 71 ? 18.704 -10.260 -10.883 1.00 72.88 71 LEU A CA 1
ATOM 547 C C . LEU A 1 71 ? 17.832 -11.522 -10.810 1.00 72.88 71 LEU A C 1
ATOM 549 O O . LEU A 1 71 ? 17.688 -12.098 -9.734 1.00 72.88 71 LEU A O 1
ATOM 553 N N . VAL A 1 72 ? 17.313 -11.991 -11.954 1.00 73.06 72 VAL A N 1
ATOM 554 C CA . VAL A 1 72 ? 16.613 -13.288 -12.060 1.00 73.06 72 VAL A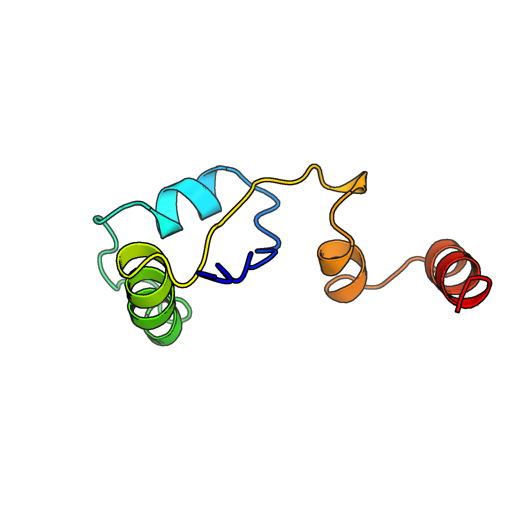 CA 1
ATOM 555 C C . VAL A 1 72 ? 17.555 -14.437 -11.713 1.00 73.06 72 VAL A C 1
ATOM 557 O O . VAL A 1 72 ? 17.194 -15.298 -10.918 1.00 73.06 72 VAL A O 1
ATOM 560 N N . ILE A 1 73 ? 18.764 -14.432 -12.282 1.00 76.56 73 ILE A N 1
ATOM 561 C CA . ILE A 1 73 ? 19.764 -15.483 -12.054 1.00 76.56 73 ILE A CA 1
ATOM 562 C C . ILE A 1 73 ? 20.158 -15.524 -10.572 1.00 76.56 73 ILE A C 1
ATOM 564 O O . ILE A 1 73 ? 20.039 -16.573 -9.945 1.00 76.56 73 ILE A O 1
ATOM 568 N N . LYS A 1 74 ? 20.489 -14.375 -9.968 1.00 76.12 74 LYS A N 1
ATOM 569 C CA . LYS A 1 74 ? 20.813 -14.296 -8.530 1.00 76.12 74 LYS A CA 1
ATOM 570 C C . LYS A 1 74 ? 19.665 -14.732 -7.620 1.00 76.12 74 LYS A C 1
ATOM 572 O O . LYS A 1 74 ? 19.909 -15.308 -6.567 1.00 76.12 74 LYS A O 1
ATOM 577 N N . SER A 1 75 ? 18.418 -14.443 -7.997 1.00 68.50 75 SER A N 1
ATOM 578 C CA . SER A 1 75 ? 17.248 -14.885 -7.230 1.00 68.50 75 SER A CA 1
ATOM 579 C C . SER A 1 75 ? 17.003 -16.392 -7.341 1.00 68.50 75 SER A C 1
ATOM 581 O O . SER A 1 75 ? 16.385 -16.955 -6.443 1.00 68.50 75 SER A O 1
ATOM 583 N N . ALA A 1 76 ? 17.435 -17.030 -8.433 1.00 69.38 76 ALA A N 1
ATOM 584 C CA . ALA A 1 76 ? 17.269 -18.463 -8.666 1.00 69.38 76 ALA A CA 1
ATOM 585 C C . ALA A 1 76 ? 18.368 -19.308 -8.001 1.00 69.38 76 ALA A C 1
ATOM 587 O O . ALA A 1 76 ? 18.119 -20.455 -7.666 1.00 69.38 76 ALA A O 1
ATOM 588 N N . GLU A 1 77 ? 19.557 -18.747 -7.775 1.00 72.19 77 GLU A N 1
ATOM 589 C CA . GLU A 1 77 ? 20.683 -19.437 -7.121 1.00 72.19 77 GLU A CA 1
ATOM 590 C C . GLU A 1 77 ? 20.483 -19.658 -5.607 1.00 72.19 77 GLU A C 1
ATOM 592 O O . GLU A 1 77 ? 21.220 -20.431 -4.999 1.00 72.19 77 GLU A O 1
ATOM 597 N N . GLY A 1 78 ? 19.508 -18.977 -4.995 1.00 60.84 78 GLY A N 1
ATOM 598 C CA . GLY A 1 78 ? 19.190 -19.076 -3.564 1.00 60.84 78 GLY A CA 1
ATOM 599 C C . GLY A 1 78 ? 17.870 -19.782 -3.227 1.00 60.84 78 GLY A C 1
ATOM 600 O O . GLY A 1 78 ? 17.495 -19.777 -2.054 1.00 60.84 78 GLY A O 1
ATOM 601 N N . MET A 1 79 ? 17.162 -20.332 -4.223 1.00 54.22 79 MET A N 1
ATOM 602 C CA . MET A 1 79 ? 16.002 -21.223 -4.037 1.00 54.22 79 MET A CA 1
ATOM 603 C C . MET A 1 79 ? 16.440 -22.683 -4.117 1.00 54.22 79 MET A C 1
ATOM 605 O O . MET A 1 79 ? 15.889 -23.485 -3.333 1.00 54.22 79 MET A O 1
#

Radius of gyration: 15.43 Å; chains: 1; bounding box: 36×33×35 Å

Organism: Tanacetum cinerariifolium (NCBI:txid118510)